Protein AF-A0A949APR6-F1 (afdb_monomer_lite)

Secondary structure (DSSP, 8-state):
-HHHHHHHHHHHHHHH-TT-HHHHHHHHHHHHHTT-HHHHHHHHHHHHHH-TT-HHHHHHHHHHHHHTT-HHHHHHHHHHHHHH-GGGHHHHHHHHHHHHHHTT-HHHHHHHHHHHHHH-TT-HHHHHHHHHHHHHTS--HHHHHHHHHHHHHHHHS---S--

Structure (mmCIF, N/CA/C/O backbone):
data_AF-A0A949APR6-F1
#
_entry.id   AF-A0A949APR6-F1
#
loop_
_atom_site.group_PDB
_atom_site.id
_atom_site.type_symbol
_atom_site.label_atom_id
_atom_site.label_alt_id
_atom_site.label_comp_id
_atom_site.label_asym_id
_atom_site.label_entity_id
_atom_site.label_seq_id
_atom_site.pdbx_PDB_ins_code
_atom_site.Cartn_x
_atom_site.Cartn_y
_atom_site.Cartn_z
_atom_site.occupancy
_atom_site.B_iso_or_equiv
_atom_site.auth_seq_id
_atom_site.auth_comp_id
_atom_site.auth_asym_id
_atom_site.auth_atom_id
_atom_site.pdbx_PDB_model_num
ATOM 1 N N . ASP A 1 1 ? 15.711 16.122 -8.625 1.00 58.91 1 ASP A N 1
ATOM 2 C CA . ASP A 1 1 ? 15.104 14.939 -7.986 1.00 58.91 1 ASP A CA 1
ATOM 3 C C . ASP A 1 1 ? 15.801 13.718 -8.563 1.00 58.91 1 ASP A C 1
ATOM 5 O O . ASP A 1 1 ? 15.913 13.621 -9.781 1.00 58.91 1 ASP A O 1
ATOM 9 N N . ASN A 1 2 ? 16.298 12.837 -7.694 1.00 78.88 2 ASN A N 1
ATOM 10 C CA . ASN A 1 2 ? 17.099 11.663 -8.044 1.00 78.88 2 ASN A CA 1
ATOM 11 C C . ASN A 1 2 ? 16.355 10.723 -9.021 1.00 78.88 2 ASN A C 1
ATOM 13 O O . ASN A 1 2 ? 16.977 10.062 -9.850 1.00 78.88 2 ASN A O 1
ATOM 17 N N . TYR A 1 3 ? 15.014 10.710 -8.999 1.00 83.44 3 TYR A N 1
ATOM 18 C CA . TYR A 1 3 ? 14.220 9.884 -9.918 1.00 83.44 3 TYR A CA 1
ATOM 19 C C . TYR A 1 3 ? 14.335 10.320 -11.384 1.00 83.44 3 TYR A C 1
ATOM 21 O O . TYR A 1 3 ? 14.435 9.469 -12.267 1.00 83.44 3 TYR A O 1
ATOM 29 N N . GLY A 1 4 ? 14.358 11.630 -11.652 1.00 82.31 4 GLY A N 1
ATOM 30 C CA . GLY A 1 4 ? 14.507 12.159 -13.010 1.00 82.31 4 GLY A CA 1
ATOM 31 C C . GLY A 1 4 ? 15.894 11.891 -13.597 1.00 82.31 4 GLY A C 1
ATOM 32 O O . GLY A 1 4 ? 16.013 11.600 -14.784 1.00 82.31 4 GLY A O 1
ATOM 33 N N . GLU A 1 5 ? 16.928 11.926 -12.756 1.00 89.06 5 GLU A N 1
ATOM 34 C CA . GLU A 1 5 ? 18.318 11.664 -13.152 1.00 89.06 5 GLU A CA 1
ATOM 35 C C . GLU A 1 5 ? 18.589 10.170 -13.380 1.00 89.06 5 GLU A C 1
ATOM 37 O O . GLU A 1 5 ? 19.296 9.805 -14.317 1.00 89.06 5 GLU A O 1
ATOM 42 N N . ALA A 1 6 ? 17.984 9.284 -12.582 1.00 90.88 6 ALA A N 1
ATOM 43 C CA . ALA A 1 6 ? 18.140 7.837 -12.742 1.00 90.88 6 ALA A CA 1
ATOM 44 C C . ALA A 1 6 ? 17.399 7.277 -13.971 1.00 90.88 6 ALA A C 1
ATOM 46 O O . ALA A 1 6 ? 17.792 6.246 -14.526 1.00 90.88 6 ALA A O 1
ATOM 47 N N . LEU A 1 7 ? 16.320 7.935 -14.406 1.00 95.06 7 LEU A N 1
ATOM 48 C CA . LEU A 1 7 ? 15.404 7.395 -15.406 1.00 95.06 7 LEU A CA 1
ATOM 49 C C . LEU A 1 7 ? 16.055 7.119 -16.779 1.00 95.06 7 LEU A C 1
ATOM 51 O O . LEU A 1 7 ? 15.862 6.012 -17.284 1.00 95.06 7 LEU A O 1
ATOM 55 N N . PRO A 1 8 ? 16.872 8.012 -17.379 1.00 95.50 8 PRO A N 1
ATOM 56 C CA . PRO A 1 8 ? 17.550 7.719 -18.647 1.00 95.50 8 PRO A CA 1
ATOM 57 C C . PRO A 1 8 ? 18.455 6.480 -18.577 1.00 95.50 8 PRO A C 1
ATOM 59 O O . PRO A 1 8 ? 18.487 5.672 -19.510 1.00 95.50 8 PRO A O 1
ATOM 62 N N . HIS A 1 9 ? 19.151 6.286 -17.452 1.00 95.81 9 HIS A N 1
ATOM 63 C CA . HIS A 1 9 ? 20.018 5.126 -17.238 1.00 95.81 9 HIS A CA 1
ATOM 64 C C . HIS A 1 9 ? 19.210 3.831 -17.126 1.00 95.81 9 HIS A C 1
ATOM 66 O O . HIS A 1 9 ? 19.571 2.817 -17.728 1.00 95.81 9 HIS A O 1
ATOM 72 N N . LEU A 1 10 ? 18.091 3.871 -16.400 1.00 96.81 10 LEU A N 1
ATOM 73 C CA . LEU A 1 10 ? 17.175 2.738 -16.275 1.00 96.81 10 LEU A CA 1
ATOM 74 C C . LEU A 1 10 ? 16.552 2.359 -17.626 1.00 96.81 10 LEU A C 1
ATOM 76 O O . LEU A 1 10 ? 16.509 1.177 -17.964 1.00 96.81 10 LEU A O 1
ATOM 80 N N . LEU A 1 11 ? 16.142 3.344 -18.428 1.00 97.44 11 LEU A N 1
ATOM 81 C CA . LEU A 1 11 ? 15.587 3.108 -19.763 1.00 97.44 11 LEU A CA 1
ATOM 82 C C . LEU A 1 11 ? 16.628 2.500 -20.711 1.00 97.44 11 LEU A C 1
ATOM 84 O O . LEU A 1 11 ? 16.344 1.485 -21.340 1.00 97.44 11 LEU A O 1
ATOM 88 N N . THR A 1 12 ? 17.859 3.023 -20.722 1.00 97.56 12 THR A N 1
ATOM 89 C CA . THR A 1 12 ? 18.977 2.438 -21.494 1.00 97.56 12 THR A CA 1
ATOM 90 C C . THR A 1 12 ? 19.248 0.985 -21.088 1.00 97.56 12 THR A C 1
ATOM 92 O O . THR A 1 12 ? 19.565 0.131 -21.917 1.00 97.56 12 THR A O 1
ATOM 95 N N . MET A 1 13 ? 19.128 0.673 -19.795 1.00 97.00 13 MET A N 1
ATOM 96 C CA . MET A 1 13 ? 19.287 -0.694 -19.304 1.00 97.00 13 MET A CA 1
ATOM 97 C C . MET A 1 13 ? 18.158 -1.607 -19.806 1.00 97.00 13 MET A C 1
ATOM 99 O O . MET A 1 13 ? 18.432 -2.749 -20.167 1.00 97.00 13 MET A O 1
ATOM 103 N N . LEU A 1 14 ? 16.916 -1.118 -19.889 1.00 97.31 14 LEU A N 1
ATOM 104 C CA . LEU A 1 14 ? 15.785 -1.885 -20.428 1.00 97.31 14 LEU A CA 1
ATOM 105 C C . LEU A 1 14 ? 15.838 -2.071 -21.946 1.00 97.31 14 LEU A C 1
ATOM 107 O O . LEU A 1 14 ? 15.319 -3.070 -22.435 1.00 97.31 14 LEU A O 1
ATOM 111 N N . GLU A 1 15 ? 16.485 -1.175 -22.690 1.00 97.00 15 GLU A N 1
ATOM 112 C CA . GLU A 1 15 ? 16.756 -1.404 -24.117 1.00 97.00 15 GLU A CA 1
ATOM 113 C C . GLU A 1 15 ? 17.652 -2.631 -24.325 1.00 97.00 15 GLU A C 1
ATOM 115 O O . GLU A 1 15 ? 17.432 -3.421 -25.241 1.00 97.00 15 GLU A O 1
ATOM 120 N N . LYS A 1 16 ? 18.641 -2.822 -23.442 1.00 97.38 16 LYS A N 1
ATOM 121 C CA . LYS A 1 16 ? 19.566 -3.966 -23.490 1.00 97.38 16 LYS A CA 1
ATOM 122 C C . LYS A 1 16 ? 18.984 -5.222 -22.840 1.00 97.38 16 LYS A C 1
ATOM 124 O O . LYS A 1 16 ? 19.241 -6.330 -23.302 1.00 97.38 16 LYS A O 1
ATOM 129 N N . PHE A 1 17 ? 18.217 -5.052 -21.765 1.00 96.88 17 PHE A N 1
ATOM 130 C CA . PHE A 1 17 ? 17.686 -6.135 -20.938 1.00 96.88 17 PHE A CA 1
ATOM 131 C C . PHE A 1 17 ? 16.204 -5.888 -20.595 1.00 96.88 17 PHE A C 1
ATOM 133 O O . PHE A 1 17 ? 15.871 -5.565 -19.450 1.00 96.88 17 PHE A O 1
ATOM 140 N N . PRO A 1 18 ? 15.282 -6.068 -21.560 1.00 95.38 18 PRO A N 1
ATOM 141 C CA . PRO A 1 18 ? 13.876 -5.666 -21.416 1.00 95.38 18 PRO A CA 1
ATOM 142 C C . PRO A 1 18 ? 13.094 -6.439 -20.346 1.00 95.38 18 PRO A C 1
ATOM 144 O O . PRO A 1 18 ? 12.042 -5.982 -19.901 1.00 95.38 18 PRO A O 1
ATOM 147 N N . TYR A 1 19 ? 13.613 -7.589 -19.912 1.00 96.50 19 TYR A N 1
ATOM 148 C CA . TYR A 1 19 ? 13.014 -8.450 -18.891 1.00 96.50 19 TYR A CA 1
ATOM 149 C C . TYR A 1 19 ? 13.808 -8.455 -17.579 1.00 96.50 19 TYR A C 1
ATOM 151 O O . TYR A 1 19 ? 13.602 -9.325 -16.738 1.00 96.50 19 TYR A O 1
ATOM 159 N N . HIS A 1 20 ? 14.738 -7.516 -17.373 1.00 97.56 20 HIS A N 1
ATOM 160 C CA . HIS A 1 20 ? 15.475 -7.456 -16.113 1.00 97.56 20 HIS A CA 1
ATOM 161 C C . HIS A 1 20 ? 14.577 -6.914 -14.991 1.00 97.56 20 HIS A C 1
ATOM 163 O O . HIS A 1 20 ? 14.323 -5.711 -14.898 1.00 97.56 20 HIS A O 1
ATOM 169 N N . TYR A 1 21 ? 14.108 -7.822 -14.132 1.00 97.50 21 TYR A N 1
ATOM 170 C CA . TYR A 1 21 ? 13.136 -7.559 -13.066 1.00 97.50 21 TYR A CA 1
ATOM 171 C C . TYR A 1 21 ? 13.465 -6.322 -12.216 1.00 97.50 21 TYR A C 1
ATOM 173 O O . TYR A 1 21 ? 12.624 -5.436 -12.066 1.00 97.50 21 TYR A O 1
ATOM 181 N N . ILE A 1 22 ? 14.696 -6.224 -11.701 1.00 96.94 22 ILE A N 1
ATOM 182 C CA . ILE A 1 22 ? 15.099 -5.117 -10.821 1.00 96.94 22 ILE A CA 1
ATOM 183 C C . ILE A 1 22 ? 15.052 -3.779 -11.563 1.00 96.94 22 ILE A C 1
ATOM 185 O O . ILE A 1 22 ? 14.597 -2.780 -11.010 1.00 96.94 22 ILE A O 1
ATOM 189 N N . THR A 1 23 ? 15.463 -3.745 -12.833 1.00 97.62 23 THR A N 1
ATOM 190 C CA . THR A 1 23 ? 15.388 -2.515 -13.631 1.00 97.62 23 THR A CA 1
ATOM 191 C C . THR A 1 23 ? 13.940 -2.130 -13.916 1.00 97.62 23 THR A C 1
ATOM 193 O O . THR A 1 23 ? 13.610 -0.950 -13.805 1.00 97.62 23 THR A O 1
ATOM 196 N N . LEU A 1 24 ? 13.056 -3.089 -14.216 1.00 98.56 24 LEU A N 1
ATOM 197 C CA . LEU A 1 24 ? 11.622 -2.823 -14.388 1.00 98.56 24 LEU A CA 1
ATOM 198 C C . LEU A 1 24 ? 11.006 -2.234 -13.109 1.00 98.56 24 LEU A C 1
ATOM 200 O O . LEU A 1 24 ? 10.333 -1.204 -13.172 1.00 98.56 24 LEU A O 1
ATOM 204 N N . LEU A 1 25 ? 11.295 -2.829 -11.947 1.00 97.94 25 LEU A N 1
ATOM 205 C CA . LEU A 1 25 ? 10.808 -2.359 -10.647 1.00 97.94 25 LEU A CA 1
ATOM 206 C C . LEU A 1 25 ? 11.318 -0.944 -10.318 1.00 97.94 25 LEU A C 1
ATOM 208 O O . LEU A 1 25 ? 10.546 -0.079 -9.898 1.00 97.94 25 LEU A O 1
ATOM 212 N N . ASN A 1 26 ? 12.603 -0.679 -10.553 1.00 97.25 26 ASN A N 1
ATOM 213 C CA . ASN A 1 26 ? 13.196 0.638 -10.312 1.00 97.25 26 ASN A CA 1
ATOM 214 C C . ASN A 1 26 ? 12.663 1.696 -11.286 1.00 97.25 26 ASN A C 1
ATOM 216 O O . ASN A 1 26 ? 12.418 2.827 -10.877 1.00 97.25 26 ASN A O 1
ATOM 220 N N . THR A 1 27 ? 12.418 1.332 -12.548 1.00 98.06 27 THR A N 1
ATOM 221 C CA . THR A 1 27 ? 11.824 2.238 -13.547 1.00 98.06 27 THR A CA 1
ATOM 222 C C . THR A 1 27 ? 10.394 2.605 -13.165 1.00 98.06 27 THR A C 1
ATOM 224 O O . THR A 1 27 ? 10.037 3.782 -13.179 1.00 98.06 27 THR A O 1
ATOM 227 N N . GLY A 1 28 ? 9.589 1.621 -12.749 1.00 98.12 28 GLY A N 1
ATOM 228 C CA . GLY A 1 28 ? 8.246 1.874 -12.223 1.00 98.12 28 GLY A CA 1
ATOM 229 C C . GLY A 1 28 ? 8.271 2.778 -10.988 1.00 98.12 28 GLY A C 1
ATOM 230 O O . GLY A 1 28 ? 7.483 3.717 -10.891 1.00 98.12 28 GLY A O 1
ATOM 231 N N . THR A 1 29 ? 9.229 2.556 -10.084 1.00 97.44 29 THR A N 1
ATOM 232 C CA . THR A 1 29 ? 9.414 3.376 -8.875 1.00 97.44 29 THR A CA 1
ATOM 233 C C . THR A 1 29 ? 9.795 4.813 -9.221 1.00 97.44 29 THR A C 1
ATOM 235 O O . THR A 1 29 ? 9.220 5.738 -8.654 1.00 97.44 29 THR A O 1
ATOM 238 N N . ALA A 1 30 ? 10.697 5.013 -10.187 1.00 97.50 30 ALA A N 1
ATOM 239 C CA . ALA A 1 30 ? 11.073 6.340 -10.662 1.00 97.50 30 ALA A CA 1
ATOM 240 C C . ALA A 1 30 ? 9.870 7.091 -11.254 1.00 97.50 30 ALA A C 1
ATOM 242 O O . ALA A 1 30 ? 9.610 8.226 -10.862 1.00 97.50 30 ALA A O 1
ATOM 243 N N . TYR A 1 31 ? 9.075 6.451 -12.118 1.00 98.25 31 TYR A N 1
ATOM 244 C CA . TYR A 1 31 ? 7.852 7.069 -12.645 1.00 98.25 31 TYR A CA 1
ATOM 245 C C . TYR A 1 31 ? 6.812 7.358 -11.559 1.00 98.25 31 TYR A C 1
ATOM 247 O O . TYR A 1 31 ? 6.203 8.425 -11.576 1.00 98.25 31 TYR A O 1
ATOM 255 N N . SER A 1 32 ? 6.649 6.464 -10.580 1.00 97.00 32 SER A N 1
ATOM 256 C CA . SER A 1 32 ? 5.760 6.709 -9.441 1.00 97.00 32 SER A CA 1
ATOM 257 C C . SER A 1 32 ? 6.228 7.890 -8.585 1.00 97.00 32 SER A C 1
ATOM 259 O O . SER A 1 32 ? 5.381 8.621 -8.078 1.00 97.00 32 SER A O 1
ATOM 261 N N . GLY A 1 33 ? 7.542 8.070 -8.404 1.00 95.75 33 GLY A N 1
ATOM 262 C CA . GLY A 1 33 ? 8.124 9.224 -7.708 1.00 95.75 33 GLY A CA 1
ATOM 263 C C . GLY A 1 33 ? 7.910 10.537 -8.463 1.00 95.75 33 GLY A C 1
ATOM 264 O O . GLY A 1 33 ? 7.688 11.571 -7.847 1.00 95.75 33 GLY A O 1
ATOM 265 N N . LEU A 1 34 ? 7.870 10.469 -9.796 1.00 96.25 34 LEU A N 1
ATOM 266 C CA . LEU A 1 34 ? 7.525 11.583 -10.685 1.00 96.25 34 LEU A CA 1
ATOM 267 C C . LEU A 1 34 ? 6.007 11.772 -10.873 1.00 96.25 34 LEU A C 1
ATOM 269 O O . LEU A 1 34 ? 5.595 12.582 -11.700 1.00 96.25 34 LEU A O 1
ATOM 273 N N . HIS A 1 35 ? 5.175 11.027 -10.137 1.00 96.06 35 HIS A N 1
ATOM 274 C CA . HIS A 1 35 ? 3.710 11.033 -10.239 1.00 96.06 35 HIS A CA 1
ATOM 275 C C . HIS A 1 35 ? 3.138 10.633 -11.619 1.00 96.06 35 HIS A C 1
ATOM 277 O O . HIS A 1 35 ? 1.943 10.803 -11.863 1.00 96.06 35 HIS A O 1
ATOM 283 N N . ASP A 1 36 ? 3.944 10.042 -12.508 1.00 98.00 36 ASP A N 1
ATOM 284 C CA . ASP A 1 36 ? 3.480 9.438 -13.766 1.00 98.00 36 ASP A CA 1
ATOM 285 C C . ASP A 1 36 ? 3.021 7.998 -13.492 1.00 98.00 36 ASP A C 1
ATOM 287 O O . ASP A 1 36 ? 3.705 7.005 -13.770 1.00 98.00 36 ASP A O 1
ATOM 291 N N . TYR A 1 37 ? 1.853 7.886 -12.861 1.00 98.38 37 TYR A N 1
ATOM 292 C CA . TYR A 1 37 ? 1.304 6.604 -12.425 1.00 98.38 37 TYR A CA 1
ATOM 293 C C . TYR A 1 37 ? 0.932 5.691 -13.597 1.00 98.38 37 TYR A C 1
ATOM 295 O O . TYR A 1 37 ? 0.992 4.470 -13.464 1.00 98.38 37 TYR A O 1
ATOM 303 N N . GLN A 1 38 ? 0.607 6.254 -14.762 1.00 98.50 38 GLN A N 1
ATOM 304 C CA . GLN A 1 38 ? 0.330 5.488 -15.973 1.00 98.50 38 GLN A CA 1
ATOM 305 C C . GLN A 1 38 ? 1.586 4.760 -16.455 1.00 98.50 38 GLN A C 1
ATOM 307 O O . GLN A 1 38 ? 1.528 3.558 -16.726 1.00 98.50 38 GLN A O 1
ATOM 312 N N . LYS A 1 39 ? 2.742 5.434 -16.519 1.00 98.38 39 LYS A N 1
ATOM 313 C CA . LYS A 1 39 ? 3.994 4.741 -16.855 1.00 98.38 39 LYS A CA 1
ATOM 314 C C . LYS A 1 39 ? 4.438 3.805 -15.744 1.00 98.38 39 LYS A C 1
ATOM 316 O O . LYS A 1 39 ? 4.845 2.683 -16.044 1.00 98.38 39 LYS A O 1
ATOM 321 N N . ALA A 1 40 ? 4.312 4.209 -14.480 1.00 98.62 40 ALA A N 1
ATOM 322 C CA . ALA A 1 40 ? 4.623 3.333 -13.352 1.00 98.62 40 ALA A CA 1
ATOM 323 C C . ALA A 1 40 ? 3.858 2.001 -13.450 1.00 98.62 40 ALA A C 1
ATOM 325 O O . ALA A 1 40 ? 4.461 0.932 -13.333 1.00 98.62 40 ALA A O 1
ATOM 326 N N . GLN A 1 41 ? 2.563 2.059 -13.777 1.00 98.75 41 GLN A N 1
ATOM 327 C CA . GLN A 1 41 ? 1.703 0.890 -13.953 1.00 98.75 41 GLN A CA 1
ATOM 328 C C . GLN A 1 41 ? 2.238 -0.046 -15.039 1.00 98.75 41 GLN A C 1
ATOM 330 O O . GLN A 1 41 ? 2.312 -1.252 -14.812 1.00 98.75 41 GLN A O 1
ATOM 335 N N . GLN A 1 42 ? 2.666 0.487 -16.186 1.00 98.56 42 GLN A N 1
ATOM 336 C CA . GLN A 1 42 ? 3.205 -0.324 -17.281 1.00 98.56 42 GLN A CA 1
ATOM 337 C C . GLN A 1 42 ? 4.466 -1.091 -16.863 1.00 98.56 42 GLN A C 1
ATOM 339 O O . GLN A 1 42 ? 4.593 -2.282 -17.158 1.00 98.56 42 GLN A O 1
ATOM 344 N N . TYR A 1 43 ? 5.399 -0.433 -16.169 1.00 98.69 43 TYR A N 1
ATOM 345 C CA . TYR A 1 43 ? 6.647 -1.072 -15.741 1.00 98.69 43 TYR A CA 1
ATOM 346 C C . TYR A 1 43 ? 6.437 -2.055 -14.590 1.00 98.69 43 TYR A C 1
ATOM 348 O O . TYR A 1 43 ? 7.001 -3.149 -14.624 1.00 98.69 43 TYR A O 1
ATOM 356 N N . PHE A 1 44 ? 5.583 -1.729 -13.617 1.00 98.81 44 PHE A N 1
ATOM 357 C CA . PHE A 1 44 ? 5.241 -2.663 -12.545 1.00 98.81 44 PHE A CA 1
ATOM 358 C C . PHE A 1 44 ? 4.459 -3.878 -13.058 1.00 98.81 44 PHE A C 1
ATOM 360 O O . PHE A 1 44 ? 4.746 -4.996 -12.637 1.00 98.81 44 PHE A O 1
ATOM 367 N N . ALA A 1 45 ? 3.551 -3.707 -14.023 1.00 98.81 45 ALA A N 1
ATOM 368 C CA . ALA A 1 45 ? 2.857 -4.829 -14.655 1.00 98.81 45 ALA A CA 1
ATOM 369 C C . ALA A 1 45 ? 3.832 -5.761 -15.392 1.00 98.81 45 ALA A C 1
ATOM 371 O O . ALA A 1 45 ? 3.738 -6.980 -15.256 1.00 98.81 45 ALA A O 1
ATOM 372 N N . LYS A 1 46 ? 4.819 -5.208 -16.111 1.00 98.56 46 LYS A N 1
ATOM 373 C CA . LYS A 1 46 ? 5.906 -6.006 -16.704 1.00 98.56 46 LYS A CA 1
ATOM 374 C C . LYS A 1 46 ? 6.755 -6.703 -15.637 1.00 98.56 46 LYS A C 1
ATOM 376 O O . LYS A 1 46 ? 7.120 -7.858 -15.822 1.00 98.56 46 LYS A O 1
ATOM 381 N N . ALA A 1 47 ? 7.050 -6.039 -14.517 1.00 98.62 47 ALA A N 1
ATOM 382 C CA . ALA A 1 47 ? 7.790 -6.650 -13.412 1.00 98.62 47 ALA A CA 1
ATOM 383 C C . ALA A 1 47 ? 7.038 -7.856 -12.818 1.00 98.62 47 ALA A C 1
ATOM 385 O O . ALA A 1 47 ? 7.655 -8.896 -12.602 1.00 98.62 47 ALA A O 1
ATOM 386 N N . VAL A 1 48 ? 5.714 -7.751 -12.643 1.00 98.69 48 VAL A N 1
ATOM 387 C CA . VAL A 1 48 ? 4.844 -8.869 -12.230 1.00 98.69 48 VAL A CA 1
ATOM 388 C C . VAL A 1 48 ? 4.834 -9.991 -13.274 1.00 98.69 48 VAL A C 1
ATOM 390 O O . VAL A 1 48 ? 4.923 -11.157 -12.912 1.00 98.69 48 VAL A O 1
ATOM 393 N N . GLN A 1 49 ? 4.782 -9.670 -14.571 1.00 98.44 49 GLN A N 1
ATOM 394 C CA . GLN A 1 49 ? 4.840 -10.687 -15.633 1.00 98.44 49 GLN A CA 1
ATOM 395 C C . GLN A 1 49 ? 6.158 -11.474 -15.625 1.00 98.44 49 GLN A C 1
ATOM 397 O O . GLN A 1 49 ? 6.151 -12.683 -15.840 1.00 98.44 49 GLN A O 1
ATOM 402 N N . VAL A 1 50 ? 7.282 -10.795 -15.386 1.00 98.31 50 VAL A N 1
ATOM 403 C CA . VAL A 1 50 ? 8.616 -11.413 -15.345 1.00 98.31 50 VAL A CA 1
ATOM 404 C C . VAL A 1 50 ? 8.837 -12.207 -14.055 1.00 98.31 50 VAL A C 1
ATOM 406 O O . VAL A 1 50 ? 9.453 -13.271 -14.089 1.00 98.31 50 VAL A O 1
ATOM 409 N N . ALA A 1 51 ? 8.360 -11.697 -12.921 1.00 97.94 51 ALA A N 1
ATOM 410 C CA . ALA A 1 51 ? 8.555 -12.296 -11.605 1.00 97.94 51 ALA A CA 1
ATOM 411 C C . ALA A 1 51 ? 7.220 -12.368 -10.835 1.00 97.94 51 ALA A C 1
ATOM 413 O O . ALA A 1 51 ? 7.012 -11.608 -9.887 1.00 97.94 51 ALA A O 1
ATOM 414 N N . PRO A 1 52 ? 6.320 -13.303 -11.194 1.00 97.88 52 PRO A N 1
ATOM 415 C CA . PRO A 1 52 ? 4.961 -13.366 -10.640 1.00 97.88 52 PRO A CA 1
ATOM 416 C C . PRO A 1 52 ? 4.899 -13.795 -9.169 1.00 97.88 52 PRO A C 1
ATOM 418 O O . PRO A 1 52 ? 3.852 -13.712 -8.547 1.00 97.88 52 PRO A O 1
ATOM 421 N N . ILE A 1 53 ? 6.004 -14.277 -8.597 1.00 97.94 53 ILE A N 1
ATOM 422 C CA . ILE A 1 53 ? 6.091 -14.637 -7.173 1.00 97.94 53 ILE A CA 1
ATOM 423 C C . ILE A 1 53 ? 6.718 -13.528 -6.318 1.00 97.94 53 ILE A C 1
ATOM 425 O O . ILE A 1 53 ? 6.929 -13.715 -5.122 1.00 97.94 53 ILE A O 1
ATOM 429 N N . ALA A 1 54 ? 7.045 -12.376 -6.912 1.00 97.62 54 ALA A N 1
ATOM 430 C CA . ALA A 1 54 ? 7.651 -11.265 -6.194 1.00 97.62 54 ALA A CA 1
ATOM 431 C C . ALA A 1 54 ? 6.572 -10.372 -5.562 1.00 97.62 54 ALA A C 1
ATOM 433 O O . ALA A 1 54 ? 5.996 -9.505 -6.226 1.00 97.62 54 ALA A O 1
ATOM 434 N N . ALA A 1 55 ? 6.342 -10.529 -4.255 1.00 97.94 55 ALA A N 1
ATOM 435 C CA . ALA A 1 55 ? 5.345 -9.745 -3.519 1.00 97.94 55 ALA A CA 1
ATOM 436 C C . ALA A 1 55 ? 5.563 -8.229 -3.651 1.00 97.94 55 ALA A C 1
ATOM 438 O O . ALA A 1 55 ? 4.602 -7.475 -3.780 1.00 97.94 55 ALA A O 1
ATOM 439 N N . ALA A 1 56 ? 6.821 -7.778 -3.691 1.00 96.88 56 ALA A N 1
ATOM 440 C CA . ALA A 1 56 ? 7.156 -6.368 -3.869 1.00 96.88 56 ALA A CA 1
ATOM 441 C C . ALA A 1 56 ? 6.601 -5.780 -5.181 1.00 96.88 56 ALA A C 1
ATOM 443 O O . ALA A 1 56 ? 6.129 -4.643 -5.189 1.00 96.88 56 ALA A O 1
ATOM 444 N N . ALA A 1 57 ? 6.618 -6.541 -6.282 1.00 98.00 57 ALA A N 1
ATOM 445 C CA . ALA A 1 57 ? 6.091 -6.085 -7.567 1.00 98.00 57 ALA A CA 1
ATOM 446 C C . ALA A 1 57 ? 4.566 -5.940 -7.526 1.00 98.00 57 ALA A C 1
ATOM 448 O O . ALA A 1 57 ? 4.039 -4.903 -7.931 1.00 98.00 57 ALA A O 1
ATOM 449 N N . HIS A 1 58 ? 3.880 -6.930 -6.948 1.00 98.69 58 HIS A N 1
ATOM 450 C CA . HIS A 1 58 ? 2.443 -6.869 -6.682 1.00 98.69 58 HIS A CA 1
ATOM 451 C C . HIS A 1 58 ? 2.088 -5.691 -5.764 1.00 98.69 58 HIS A C 1
ATOM 453 O O . HIS A 1 58 ? 1.196 -4.907 -6.076 1.00 98.69 58 HIS A O 1
ATOM 459 N N . GLY A 1 59 ? 2.841 -5.476 -4.683 1.00 98.44 59 GLY A N 1
ATOM 460 C CA . GLY A 1 59 ? 2.629 -4.357 -3.766 1.00 98.44 59 GLY A CA 1
ATOM 461 C C . GLY A 1 59 ? 2.769 -2.986 -4.439 1.00 98.44 59 GLY A C 1
ATOM 462 O O . GLY A 1 59 ? 1.937 -2.104 -4.216 1.00 98.44 59 GLY A O 1
ATOM 463 N N . GLN A 1 60 ? 3.782 -2.789 -5.290 1.00 98.50 60 GLN A N 1
ATOM 464 C CA . GLN A 1 60 ? 3.948 -1.525 -6.023 1.00 98.50 60 GLN A CA 1
ATOM 465 C C . GLN A 1 60 ? 2.895 -1.335 -7.119 1.00 98.50 60 GLN A C 1
ATOM 467 O O . GLN A 1 60 ? 2.388 -0.223 -7.302 1.00 98.50 60 GLN A O 1
ATOM 472 N N . LEU A 1 61 ? 2.516 -2.409 -7.816 1.00 98.75 61 LEU A N 1
ATOM 473 C CA . LEU A 1 61 ? 1.437 -2.364 -8.797 1.00 98.75 61 LEU A CA 1
ATOM 474 C C . LEU A 1 61 ? 0.094 -2.036 -8.124 1.00 98.75 61 LEU A C 1
ATOM 476 O O . LEU A 1 61 ? -0.631 -1.167 -8.604 1.00 98.75 61 LEU A O 1
ATOM 480 N N . GLY A 1 62 ? -0.191 -2.643 -6.969 1.00 98.69 62 GLY A N 1
ATOM 481 C CA . GLY A 1 62 ? -1.372 -2.357 -6.155 1.00 98.69 62 GLY A CA 1
ATOM 482 C C . GLY A 1 62 ? -1.433 -0.901 -5.699 1.00 98.69 62 GLY A C 1
ATOM 483 O O . GLY A 1 62 ? -2.450 -0.232 -5.895 1.00 98.69 62 GLY A O 1
ATOM 484 N N . LYS A 1 63 ? -0.319 -0.356 -5.190 1.00 98.56 63 LYS A N 1
ATOM 485 C CA . LYS A 1 63 ? -0.218 1.074 -4.842 1.00 98.56 63 LYS A CA 1
ATOM 486 C C . LYS A 1 63 ? -0.469 1.971 -6.048 1.00 98.56 63 LYS A C 1
ATOM 488 O O . LYS A 1 63 ? -1.137 2.991 -5.919 1.00 98.56 63 LYS A O 1
ATOM 493 N N . THR A 1 64 ? 0.047 1.590 -7.210 1.00 98.75 64 THR A N 1
ATOM 494 C CA . THR A 1 64 ? -0.120 2.373 -8.436 1.00 98.75 64 THR A CA 1
ATOM 495 C C . THR A 1 64 ? -1.573 2.362 -8.907 1.00 98.75 64 THR A C 1
ATOM 497 O O . THR A 1 64 ? -2.119 3.422 -9.204 1.00 98.75 64 THR A O 1
ATOM 500 N N . TYR A 1 65 ? -2.245 1.207 -8.893 1.00 98.88 65 TYR A N 1
ATOM 501 C CA . TYR A 1 65 ? -3.681 1.140 -9.175 1.00 98.88 65 TYR A CA 1
ATOM 502 C C . TYR A 1 65 ? -4.509 1.952 -8.179 1.00 98.88 65 TYR A C 1
ATOM 504 O O . TYR A 1 65 ? -5.467 2.605 -8.583 1.00 98.88 65 TYR A O 1
ATOM 512 N N . TRP A 1 66 ? -4.127 1.972 -6.900 1.00 98.50 66 TRP A N 1
ATOM 513 C CA . TRP A 1 66 ? -4.790 2.813 -5.904 1.00 98.50 66 TRP A CA 1
ATOM 514 C C . TRP A 1 66 ? -4.668 4.308 -6.241 1.00 98.50 66 TRP A C 1
ATOM 516 O O . TRP A 1 66 ? -5.677 5.011 -6.232 1.00 98.50 66 TRP A O 1
ATOM 526 N N . GLN A 1 67 ? -3.479 4.782 -6.635 1.00 98.25 67 GLN A N 1
ATOM 527 C CA . GLN A 1 67 ? -3.274 6.170 -7.090 1.00 98.25 67 GLN A CA 1
ATOM 528 C C . GLN A 1 67 ? -4.075 6.500 -8.359 1.00 98.25 67 GLN A C 1
ATOM 530 O O . GLN A 1 67 ? -4.596 7.604 -8.503 1.00 98.25 67 GLN A O 1
ATOM 535 N N . LEU A 1 68 ? -4.237 5.520 -9.251 1.00 98.38 68 LEU A N 1
ATOM 536 C CA . LEU A 1 68 ? -5.073 5.623 -10.451 1.00 98.38 68 LEU A CA 1
ATOM 537 C C . LEU A 1 68 ? -6.581 5.474 -10.168 1.00 98.38 68 LEU A C 1
ATOM 539 O O . LEU A 1 68 ? -7.378 5.548 -11.101 1.00 98.38 68 LEU A O 1
ATOM 543 N N . LYS A 1 69 ? -6.989 5.281 -8.904 1.00 98.38 69 LYS A N 1
ATOM 544 C CA . LYS A 1 69 ? -8.377 5.010 -8.478 1.00 98.38 69 LYS A CA 1
ATOM 545 C C . LYS A 1 69 ? -8.978 3.729 -9.072 1.00 98.38 69 LYS A C 1
ATOM 547 O O . LYS A 1 69 ? -10.192 3.542 -9.098 1.00 98.38 69 LYS A O 1
ATOM 552 N N . GLU A 1 70 ? -8.132 2.801 -9.507 1.00 98.69 70 GLU A N 1
ATOM 553 C CA . GLU A 1 70 ? -8.513 1.478 -10.002 1.00 98.69 70 GLU A CA 1
ATOM 554 C C . GLU A 1 70 ? -8.596 0.475 -8.837 1.00 98.69 70 GLU A C 1
ATOM 556 O O . GLU A 1 70 ? -7.890 -0.537 -8.792 1.00 98.69 70 GLU A O 1
ATOM 561 N N . TYR A 1 71 ? -9.459 0.772 -7.862 1.00 98.56 71 TYR A N 1
ATOM 562 C CA . TYR A 1 71 ? -9.506 0.076 -6.571 1.00 98.56 71 TYR A CA 1
ATOM 563 C C . TYR A 1 71 ? -9.676 -1.452 -6.656 1.00 98.56 71 TYR A C 1
ATOM 565 O O . TYR A 1 71 ? -8.933 -2.148 -5.963 1.00 98.56 71 TYR A O 1
ATOM 573 N N . PRO A 1 72 ? -10.530 -2.025 -7.534 1.00 98.56 72 PRO A N 1
ATOM 574 C CA . PRO A 1 72 ? -10.644 -3.482 -7.646 1.00 98.56 72 PRO A CA 1
ATOM 575 C C . PRO A 1 72 ? -9.344 -4.164 -8.091 1.00 98.56 72 PRO A C 1
ATOM 577 O O . PRO A 1 72 ? -9.042 -5.279 -7.664 1.00 98.56 72 PRO A O 1
ATOM 580 N N . LYS A 1 73 ? -8.542 -3.495 -8.932 1.00 98.75 73 LYS A N 1
ATOM 581 C CA . LYS A 1 73 ? -7.230 -4.014 -9.333 1.00 98.75 73 LYS A CA 1
ATOM 582 C C . LYS A 1 73 ? -6.230 -3.877 -8.192 1.00 98.75 73 LYS A C 1
ATOM 584 O O . LYS A 1 73 ? -5.533 -4.839 -7.897 1.00 98.75 73 LYS A O 1
ATOM 589 N N . ALA A 1 74 ? -6.217 -2.735 -7.500 1.00 98.81 74 ALA A N 1
ATOM 590 C CA . ALA A 1 74 ? -5.376 -2.542 -6.318 1.00 98.81 74 ALA A CA 1
ATOM 591 C C . ALA A 1 74 ? -5.629 -3.620 -5.249 1.00 98.81 74 ALA A C 1
ATOM 593 O O . ALA A 1 74 ? -4.683 -4.232 -4.758 1.00 98.81 74 ALA A O 1
ATOM 594 N N . PHE A 1 75 ? -6.902 -3.906 -4.960 1.00 98.75 75 PHE A N 1
ATOM 595 C CA . PHE A 1 75 ? -7.331 -4.957 -4.036 1.00 98.75 75 PHE A CA 1
ATOM 596 C C . PHE A 1 75 ? -6.751 -6.325 -4.415 1.00 98.75 75 PHE A C 1
ATOM 598 O O . PHE A 1 75 ? -6.190 -7.022 -3.567 1.00 98.75 75 PHE A O 1
ATOM 605 N N . LYS A 1 76 ? -6.850 -6.706 -5.695 1.00 98.69 76 LYS A N 1
ATOM 606 C CA . LYS A 1 76 ? -6.317 -7.981 -6.191 1.00 98.69 76 LYS A CA 1
ATOM 607 C C . LYS A 1 76 ? -4.804 -8.080 -5.982 1.00 98.69 76 LYS A C 1
ATOM 609 O O . LYS A 1 76 ? -4.328 -9.086 -5.465 1.00 98.69 76 LYS A O 1
ATOM 614 N N . GLU A 1 77 ? -4.063 -7.041 -6.360 1.00 98.75 77 GLU A N 1
ATOM 615 C CA . GLU A 1 77 ? -2.601 -7.046 -6.261 1.00 98.75 77 GLU A CA 1
ATOM 616 C C . GLU A 1 77 ? -2.115 -7.043 -4.802 1.00 98.75 77 GLU A C 1
ATOM 618 O O . GLU A 1 77 ? -1.166 -7.751 -4.469 1.00 98.75 77 GLU A O 1
ATOM 623 N N . PHE A 1 78 ? -2.784 -6.318 -3.898 1.00 98.69 78 PHE A N 1
ATOM 624 C CA . PHE A 1 78 ? -2.433 -6.361 -2.474 1.00 98.69 78 PHE A CA 1
ATOM 625 C C . PHE A 1 78 ? -2.705 -7.725 -1.840 1.00 98.69 78 PHE A C 1
ATOM 627 O O . PHE A 1 78 ? -1.862 -8.206 -1.085 1.00 98.69 78 PHE A O 1
ATOM 634 N N . ASN A 1 79 ? -3.825 -8.375 -2.170 1.00 98.56 79 ASN A N 1
ATOM 635 C CA . ASN A 1 79 ? -4.096 -9.734 -1.693 1.00 98.56 79 ASN A CA 1
ATOM 636 C C . ASN A 1 79 ? -3.032 -10.730 -2.166 1.00 98.56 79 ASN A C 1
ATOM 638 O O . ASN A 1 79 ? -2.592 -11.576 -1.388 1.00 98.56 79 ASN A O 1
ATOM 642 N N . GLU A 1 80 ? -2.566 -10.598 -3.407 1.00 98.62 80 GLU A N 1
ATOM 643 C CA . GLU A 1 80 ? -1.494 -11.448 -3.917 1.00 98.62 80 GLU A CA 1
ATOM 644 C C . GLU A 1 80 ? -0.159 -11.178 -3.205 1.00 98.62 80 GLU A C 1
ATOM 646 O O . GLU A 1 80 ? 0.518 -12.119 -2.791 1.00 98.62 80 GLU A O 1
ATOM 651 N N . ALA A 1 81 ? 0.184 -9.911 -2.946 1.00 98.38 81 ALA A N 1
ATOM 652 C CA . ALA A 1 81 ? 1.367 -9.563 -2.155 1.00 98.38 81 ALA A CA 1
ATOM 653 C C . ALA A 1 81 ? 1.311 -10.141 -0.724 1.00 98.38 81 ALA A C 1
ATOM 655 O O . ALA A 1 81 ? 2.309 -10.674 -0.236 1.00 98.38 81 ALA A O 1
ATOM 656 N N . ILE A 1 82 ? 0.142 -10.097 -0.071 1.00 98.44 82 ILE A N 1
ATOM 657 C CA . ILE A 1 82 ? -0.092 -10.693 1.259 1.00 98.44 82 ILE A CA 1
ATOM 658 C C . ILE A 1 82 ? 0.080 -12.217 1.219 1.00 98.44 82 ILE A C 1
ATOM 660 O O . ILE A 1 82 ? 0.680 -12.790 2.130 1.00 98.44 82 ILE A O 1
ATOM 664 N N . ARG A 1 83 ? -0.433 -12.872 0.170 1.00 98.38 83 ARG A N 1
ATOM 665 C CA . ARG A 1 83 ? -0.323 -14.325 -0.025 1.00 98.38 83 ARG A CA 1
ATOM 666 C C . ARG A 1 83 ? 1.128 -14.767 -0.227 1.00 98.38 83 ARG A C 1
ATOM 668 O O . ARG A 1 83 ? 1.512 -15.825 0.268 1.00 98.38 83 ARG A O 1
ATOM 675 N N . LEU A 1 84 ? 1.907 -13.983 -0.971 1.00 98.19 84 LEU A N 1
ATOM 676 C CA . LEU A 1 84 ? 3.297 -14.286 -1.321 1.00 98.19 84 LEU A CA 1
ATOM 677 C C . LEU A 1 84 ? 4.277 -14.019 -0.167 1.00 98.19 84 LEU A C 1
ATOM 679 O O . LEU A 1 84 ? 5.213 -14.794 0.016 1.00 98.19 84 LEU A O 1
ATOM 683 N N . GLU A 1 85 ? 4.067 -12.963 0.626 1.00 96.38 85 GLU A N 1
ATOM 684 C CA . GLU A 1 85 ? 4.929 -12.610 1.766 1.00 96.38 85 GLU A CA 1
ATOM 685 C C . GLU A 1 85 ? 4.124 -12.422 3.069 1.00 96.38 85 GLU A C 1
ATOM 687 O O . GLU A 1 85 ? 3.947 -11.296 3.550 1.00 96.38 85 GLU A O 1
ATOM 692 N N . PRO A 1 86 ? 3.672 -13.520 3.706 1.00 93.06 86 PRO A N 1
ATOM 693 C CA . PRO A 1 86 ? 2.878 -13.448 4.933 1.00 93.06 86 PRO A CA 1
ATOM 694 C C . PRO A 1 86 ? 3.639 -12.842 6.124 1.00 93.06 86 PRO A C 1
ATOM 696 O O . PRO A 1 86 ? 3.007 -12.282 7.016 1.00 93.06 86 PRO A O 1
ATOM 699 N N . GLU A 1 87 ? 4.973 -12.907 6.129 1.00 89.06 87 GLU A N 1
ATOM 700 C CA . GLU A 1 87 ? 5.834 -12.348 7.186 1.00 89.06 87 GLU A CA 1
ATOM 701 C C . GLU A 1 87 ? 5.946 -10.815 7.125 1.00 89.06 87 GLU A C 1
ATOM 703 O O . GLU A 1 87 ? 6.220 -10.164 8.128 1.00 89.06 87 GLU A O 1
ATOM 708 N N . LYS A 1 88 ? 5.717 -10.210 5.950 1.00 86.12 88 LYS A N 1
ATOM 709 C CA . LYS A 1 88 ? 5.827 -8.753 5.725 1.00 86.12 88 LYS A CA 1
ATOM 710 C C . LYS A 1 88 ? 4.486 -8.115 5.359 1.00 86.12 88 LYS A C 1
ATOM 712 O O . LYS A 1 88 ? 4.424 -7.022 4.797 1.00 86.12 88 LYS A O 1
ATOM 717 N N . LYS A 1 89 ? 3.388 -8.793 5.702 1.00 94.44 89 LYS A N 1
ATOM 718 C CA . LYS A 1 89 ? 2.035 -8.422 5.280 1.00 94.44 89 LYS A CA 1
ATOM 719 C C . LYS A 1 89 ? 1.467 -7.173 5.949 1.00 94.44 89 LYS A C 1
ATOM 721 O O . LYS A 1 89 ? 0.492 -6.648 5.429 1.00 94.44 89 LYS A O 1
ATOM 726 N N . SER A 1 90 ? 2.025 -6.679 7.060 1.00 96.38 90 SER A N 1
ATOM 727 C CA . SER A 1 90 ? 1.454 -5.538 7.804 1.00 96.38 90 SER A CA 1
ATOM 728 C C . SER A 1 90 ? 1.280 -4.295 6.921 1.00 96.38 90 SER A C 1
ATOM 730 O O . SER A 1 90 ? 0.204 -3.697 6.896 1.00 96.38 90 SER A O 1
ATOM 732 N N . ALA A 1 91 ? 2.290 -3.955 6.114 1.00 96.50 91 ALA A N 1
ATOM 733 C CA . ALA A 1 91 ? 2.224 -2.841 5.169 1.00 96.50 91 ALA A CA 1
ATOM 734 C C . ALA A 1 91 ? 1.220 -3.083 4.025 1.00 96.50 91 ALA A C 1
ATOM 736 O O . ALA A 1 91 ? 0.522 -2.157 3.611 1.00 96.50 91 ALA A O 1
ATOM 737 N N . TYR A 1 92 ? 1.121 -4.317 3.518 1.00 98.25 92 TYR A N 1
ATOM 738 C CA . TYR A 1 92 ? 0.160 -4.659 2.465 1.00 98.25 92 TYR A CA 1
ATOM 739 C C . TYR A 1 92 ? -1.284 -4.668 2.981 1.00 98.25 92 TYR A C 1
ATOM 741 O O . TYR A 1 92 ? -2.155 -4.134 2.305 1.00 98.25 92 TYR A O 1
ATOM 749 N N . LEU A 1 93 ? -1.526 -5.180 4.191 1.00 98.62 93 LEU A N 1
ATOM 750 C CA . LEU A 1 93 ? -2.824 -5.145 4.876 1.00 98.62 93 LEU A CA 1
ATOM 751 C C . LEU A 1 93 ? -3.277 -3.712 5.159 1.00 98.62 93 LEU A C 1
ATOM 753 O O . LEU A 1 93 ? -4.439 -3.380 4.956 1.00 98.62 93 LEU A O 1
ATOM 757 N N . TYR A 1 94 ? -2.356 -2.839 5.571 1.00 98.56 94 TYR A N 1
ATOM 758 C CA . TYR A 1 94 ? -2.658 -1.418 5.720 1.00 98.56 94 TYR A CA 1
ATOM 759 C C . TYR A 1 94 ? -3.091 -0.784 4.392 1.00 98.56 94 TYR A C 1
ATOM 761 O O . TYR A 1 94 ? -4.125 -0.123 4.335 1.00 98.56 94 TYR A O 1
ATOM 769 N N . ASN A 1 95 ? -2.345 -1.016 3.307 1.00 98.44 95 ASN A N 1
ATOM 770 C CA . ASN A 1 95 ? -2.730 -0.485 1.999 1.00 98.44 95 ASN A CA 1
ATOM 771 C C . ASN A 1 95 ? -4.051 -1.089 1.494 1.00 98.44 95 ASN A C 1
ATOM 773 O O . ASN A 1 95 ? -4.850 -0.373 0.895 1.00 98.44 95 ASN A O 1
ATOM 777 N N . LEU A 1 96 ? -4.303 -2.372 1.765 1.00 98.62 96 LEU A N 1
ATOM 778 C CA . LEU A 1 96 ? -5.574 -3.028 1.466 1.00 98.62 96 LEU A CA 1
ATOM 779 C C . LEU A 1 96 ? -6.731 -2.349 2.209 1.00 98.62 96 LEU A C 1
ATOM 781 O O . LEU A 1 96 ? -7.710 -1.981 1.567 1.00 98.62 96 LEU A O 1
ATOM 785 N N . GLY A 1 97 ? -6.577 -2.079 3.509 1.00 98.50 97 GLY A N 1
ATOM 786 C CA . GLY A 1 97 ? -7.586 -1.374 4.302 1.00 98.50 97 GLY A CA 1
ATOM 787 C C . GLY A 1 97 ? -7.872 0.043 3.794 1.00 98.50 97 GLY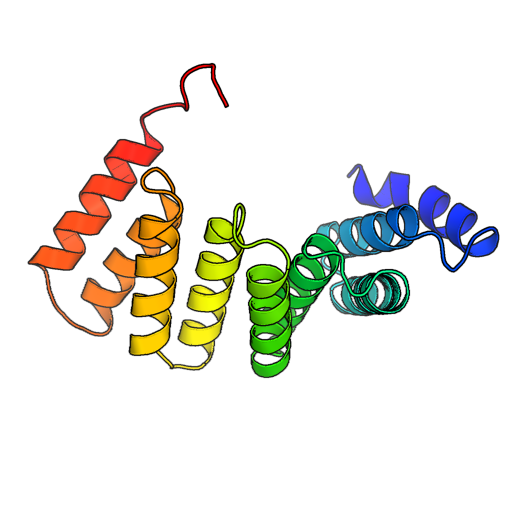 A C 1
ATOM 788 O O . GLY A 1 97 ? -9.022 0.483 3.783 1.00 98.50 97 GLY A O 1
ATOM 789 N N . LEU A 1 98 ? -6.853 0.753 3.292 1.00 98.56 98 LEU A N 1
ATOM 790 C CA . LEU A 1 98 ? -7.063 2.035 2.609 1.00 98.56 98 LEU A CA 1
ATOM 791 C C . LEU A 1 98 ? -7.901 1.861 1.336 1.00 98.56 98 LEU A C 1
ATOM 793 O O . LEU A 1 98 ? -8.854 2.609 1.137 1.00 98.56 98 LEU A O 1
ATOM 797 N N . VAL A 1 99 ? -7.581 0.872 0.496 1.00 98.62 99 VAL A N 1
ATOM 798 C CA . VAL A 1 99 ? -8.337 0.581 -0.735 1.00 98.62 99 VAL A CA 1
ATOM 799 C C . VAL A 1 99 ? -9.785 0.201 -0.421 1.00 98.62 99 VAL A C 1
ATOM 801 O O . VAL A 1 99 ? -10.697 0.739 -1.040 1.00 98.62 99 VAL A O 1
ATOM 804 N N . GLU A 1 100 ? -10.017 -0.674 0.555 1.00 98.50 100 GLU A N 1
ATOM 805 C CA . GLU A 1 100 ? -11.357 -1.076 1.005 1.00 98.50 100 GLU A CA 1
ATOM 806 C C . GLU A 1 100 ? -12.172 0.122 1.492 1.00 98.50 100 GLU A C 1
ATOM 808 O O . GLU A 1 100 ? -13.336 0.276 1.112 1.00 98.50 100 GLU A O 1
ATOM 813 N N . ARG A 1 101 ? -11.547 1.040 2.238 1.00 96.94 101 ARG A N 1
ATOM 814 C CA . ARG A 1 101 ? -12.208 2.276 2.658 1.00 96.94 101 ARG A CA 1
ATOM 815 C C . ARG A 1 101 ? -12.602 3.156 1.471 1.00 96.94 101 ARG A C 1
ATOM 817 O O . ARG A 1 101 ? -13.728 3.646 1.455 1.00 96.94 101 ARG A O 1
ATOM 824 N N . GLU A 1 102 ? -11.723 3.342 0.484 1.00 97.12 102 GLU A N 1
ATOM 825 C CA . GLU A 1 102 ? -12.047 4.105 -0.737 1.00 97.12 102 GLU A CA 1
ATOM 826 C C . GLU A 1 102 ? -13.173 3.442 -1.555 1.00 97.12 102 GLU A C 1
ATOM 828 O O . GLU A 1 102 ? -13.936 4.124 -2.236 1.00 97.12 102 GLU A O 1
ATOM 833 N N . MET A 1 103 ? -13.327 2.118 -1.452 1.00 97.38 103 MET A N 1
ATOM 834 C CA . MET A 1 103 ? -14.455 1.376 -2.030 1.00 97.38 103 MET A CA 1
ATOM 835 C C . MET A 1 103 ? -15.738 1.431 -1.178 1.00 97.38 103 MET A C 1
ATOM 837 O O . MET A 1 103 ? -16.745 0.839 -1.564 1.00 97.38 103 MET A O 1
ATOM 841 N N . GLY A 1 104 ? -15.724 2.100 -0.019 1.00 95.88 104 GLY A N 1
ATOM 842 C CA . GLY A 1 104 ? -16.852 2.154 0.919 1.00 95.88 104 GLY A CA 1
ATOM 843 C C . GLY A 1 104 ? -17.035 0.893 1.777 1.00 95.88 104 GLY A C 1
ATOM 844 O O . GLY A 1 104 ? -18.019 0.787 2.509 1.00 95.88 104 GLY A O 1
ATOM 845 N N . GLN A 1 105 ? -16.092 -0.048 1.731 1.00 97.50 105 GLN A N 1
ATOM 846 C CA . GLN A 1 105 ? -16.099 -1.309 2.482 1.00 97.50 105 GLN A CA 1
ATOM 847 C C . GLN A 1 105 ? -15.499 -1.087 3.875 1.00 97.50 105 GLN A C 1
ATOM 849 O O . GLN A 1 105 ? -14.387 -1.500 4.199 1.00 97.50 105 GLN A O 1
ATOM 854 N N . VAL A 1 106 ? -16.214 -0.314 4.695 1.00 96.94 106 VAL A N 1
ATOM 855 C CA . VAL A 1 106 ? -15.689 0.206 5.969 1.00 96.94 106 VAL A CA 1
ATOM 856 C C . VAL A 1 106 ? -15.412 -0.908 6.985 1.00 96.94 106 VAL A C 1
ATOM 858 O O . VAL A 1 106 ? -14.468 -0.796 7.764 1.00 96.94 106 VAL A O 1
ATOM 861 N N . ASN A 1 107 ? -16.216 -1.975 7.008 1.00 97.44 107 ASN A N 1
ATOM 862 C CA . ASN A 1 107 ? -16.024 -3.074 7.962 1.00 97.44 107 ASN A CA 1
ATOM 863 C C . ASN A 1 107 ? -14.787 -3.903 7.615 1.00 97.44 107 ASN A C 1
ATOM 865 O O . ASN A 1 107 ? -14.016 -4.269 8.499 1.00 97.44 107 ASN A O 1
ATOM 869 N N . GLU A 1 108 ? -14.607 -4.161 6.328 1.00 98.31 108 GLU A N 1
ATOM 870 C CA . GLU A 1 108 ? -13.474 -4.863 5.748 1.00 98.31 108 GLU A CA 1
ATOM 871 C C . GLU A 1 108 ? -12.192 -4.059 5.987 1.00 98.31 108 GLU A C 1
ATOM 873 O O . GLU A 1 108 ? -11.234 -4.599 6.532 1.00 98.31 108 GLU A O 1
ATOM 878 N N . ALA A 1 109 ? -12.234 -2.740 5.761 1.00 98.44 109 ALA A N 1
ATOM 879 C CA . ALA A 1 109 ? -11.120 -1.846 6.061 1.00 98.44 109 ALA A CA 1
ATOM 880 C C . ALA A 1 109 ? -10.691 -1.910 7.537 1.00 98.44 109 ALA A C 1
ATOM 882 O O . ALA A 1 109 ? -9.499 -2.018 7.829 1.00 98.44 109 ALA A O 1
ATOM 883 N N . ILE A 1 110 ? -11.650 -1.880 8.478 1.00 98.44 110 ILE A N 1
ATOM 884 C CA . ILE A 1 110 ? -11.366 -2.055 9.914 1.00 98.44 110 ILE A CA 1
ATOM 885 C C . ILE A 1 110 ? -10.670 -3.398 10.155 1.00 98.44 110 ILE A C 1
ATOM 887 O O . ILE A 1 110 ? -9.628 -3.426 10.809 1.00 98.44 110 ILE A O 1
ATOM 891 N N . ALA A 1 111 ? -11.200 -4.489 9.597 1.00 98.44 111 ALA A N 1
ATOM 892 C CA . ALA A 1 111 ? -10.617 -5.817 9.759 1.00 98.44 111 ALA A CA 1
ATOM 893 C C . ALA A 1 111 ? -9.189 -5.895 9.186 1.00 98.44 111 ALA A C 1
ATOM 895 O O . ALA A 1 111 ? -8.303 -6.457 9.831 1.00 98.44 111 ALA A O 1
ATOM 896 N N . SER A 1 112 ? -8.932 -5.298 8.022 1.00 98.62 112 SER A N 1
ATOM 897 C CA . SER A 1 112 ? -7.597 -5.221 7.417 1.00 98.62 112 SER A CA 1
ATOM 898 C C . SER A 1 112 ? -6.618 -4.421 8.281 1.00 98.62 112 SER A C 1
ATOM 900 O O . SER A 1 112 ? -5.484 -4.859 8.494 1.00 98.62 112 SER A O 1
ATOM 902 N N . PHE A 1 113 ? -7.044 -3.291 8.856 1.00 98.62 113 PHE A N 1
ATOM 903 C CA . PHE A 1 113 ? -6.217 -2.525 9.793 1.00 98.62 113 PHE A CA 1
ATOM 904 C C . PHE A 1 113 ? -5.931 -3.294 11.086 1.00 98.62 113 PHE A C 1
ATOM 906 O O . PHE A 1 113 ? -4.792 -3.304 11.550 1.00 98.62 113 PHE A O 1
ATOM 913 N N . GLU A 1 114 ? -6.922 -3.982 11.650 1.00 98.25 114 GLU A N 1
ATOM 914 C CA . GLU A 1 114 ? -6.739 -4.827 12.836 1.00 98.25 114 GLU A CA 1
ATOM 915 C C . GLU A 1 114 ? -5.785 -5.998 12.554 1.00 98.25 114 GLU A C 1
ATOM 917 O O . GLU A 1 114 ? -4.908 -6.292 13.368 1.00 98.25 114 GLU A O 1
ATOM 922 N N . GLN A 1 115 ? -5.872 -6.617 11.373 1.00 98.06 115 GLN A N 1
ATOM 923 C CA . GLN A 1 115 ? -4.914 -7.638 10.941 1.00 98.06 115 GLN A CA 1
ATOM 924 C C . GLN A 1 115 ? -3.504 -7.066 10.739 1.00 98.06 115 GLN A C 1
ATOM 926 O O . GLN A 1 115 ? -2.525 -7.735 11.080 1.00 98.06 115 GLN A O 1
ATOM 931 N N . ALA A 1 116 ? -3.373 -5.840 10.218 1.00 98.00 116 ALA A N 1
ATOM 932 C CA . ALA A 1 116 ? -2.079 -5.168 10.097 1.00 98.00 116 ALA A CA 1
ATOM 933 C C . ALA A 1 116 ? -1.429 -4.960 11.475 1.00 98.00 116 ALA A C 1
ATOM 935 O O . ALA A 1 116 ? -0.242 -5.243 11.631 1.00 98.00 116 ALA A O 1
ATOM 936 N N . LEU A 1 117 ? -2.216 -4.552 12.478 1.00 97.31 117 LEU A N 1
ATOM 937 C CA . LEU A 1 117 ? -1.773 -4.397 13.870 1.00 97.31 117 LEU A CA 1
ATOM 938 C C . LEU A 1 117 ? -1.476 -5.733 14.560 1.00 97.31 117 LEU A C 1
ATOM 940 O O . LEU A 1 117 ? -0.593 -5.811 15.415 1.00 97.31 117 LEU A O 1
ATOM 944 N N . ALA A 1 118 ? -2.190 -6.800 14.196 1.00 96.94 118 ALA A N 1
ATOM 945 C CA . ALA A 1 118 ? -1.889 -8.144 14.676 1.00 96.94 118 ALA A CA 1
ATOM 946 C C . ALA A 1 118 ? -0.544 -8.656 14.131 1.00 96.94 118 ALA A C 1
ATOM 948 O O . ALA A 1 118 ? 0.169 -9.358 14.848 1.00 96.94 118 ALA A O 1
ATOM 949 N N . ALA A 1 119 ? -0.198 -8.293 12.889 1.00 95.38 119 ALA A N 1
ATOM 950 C CA . ALA A 1 119 ? 1.079 -8.629 12.261 1.00 95.38 119 ALA A CA 1
ATOM 951 C C . ALA A 1 119 ? 2.240 -7.753 12.767 1.00 95.38 119 ALA A C 1
ATOM 953 O O . ALA A 1 119 ? 3.334 -8.263 12.987 1.00 95.38 119 ALA A O 1
ATOM 954 N N . ASP A 1 120 ? 2.005 -6.458 12.986 1.00 95.69 120 ASP A N 1
ATOM 955 C CA . ASP A 1 120 ? 2.972 -5.536 13.583 1.00 95.69 120 ASP A CA 1
ATOM 956 C C . ASP A 1 120 ? 2.280 -4.570 14.554 1.00 95.69 120 ASP A C 1
ATOM 958 O O . ASP A 1 120 ? 1.674 -3.5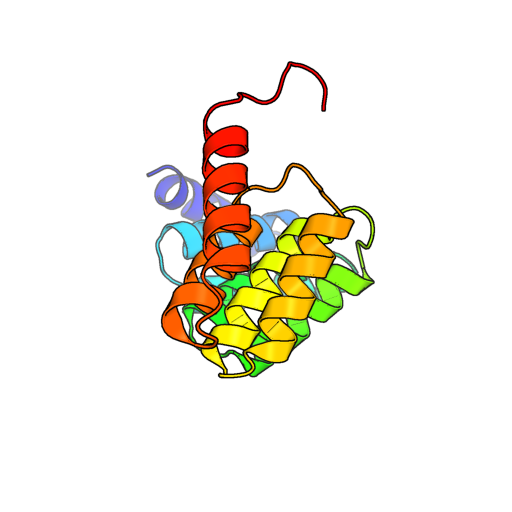69 14.166 1.00 95.69 120 ASP A O 1
ATOM 962 N N . ARG A 1 121 ? 2.430 -4.851 15.852 1.00 93.19 121 ARG A N 1
ATOM 963 C CA . ARG A 1 121 ? 1.826 -4.061 16.937 1.00 93.19 121 ARG A CA 1
ATOM 964 C C . ARG A 1 121 ? 2.416 -2.660 17.080 1.00 93.19 121 ARG A C 1
ATOM 966 O O . ARG A 1 121 ? 1.836 -1.839 17.786 1.00 93.19 121 ARG A O 1
ATOM 973 N N . ARG A 1 122 ? 3.580 -2.390 16.481 1.00 93.81 122 ARG A N 1
ATOM 974 C CA . ARG A 1 122 ? 4.221 -1.067 16.511 1.00 93.81 122 ARG A CA 1
ATOM 975 C C . ARG A 1 122 ? 3.893 -0.246 15.269 1.00 93.81 122 ARG A C 1
ATOM 977 O O . ARG A 1 122 ? 4.344 0.897 15.171 1.00 93.81 122 ARG A O 1
ATOM 984 N N . PHE A 1 123 ? 3.091 -0.780 14.347 1.00 94.50 123 PHE A N 1
ATOM 985 C CA . PHE A 1 123 ? 2.704 -0.044 13.161 1.00 94.50 123 PHE A CA 1
ATOM 986 C C . PHE A 1 123 ? 1.687 1.046 13.514 1.00 94.50 123 PHE A C 1
ATOM 988 O O . PHE A 1 123 ? 0.507 0.792 13.741 1.00 94.50 123 PHE A O 1
ATOM 995 N N . ALA A 1 124 ? 2.150 2.293 13.562 1.00 95.88 124 ALA A N 1
ATOM 996 C CA . ALA A 1 124 ? 1.334 3.413 14.018 1.00 95.88 124 ALA A CA 1
ATOM 997 C C . ALA A 1 124 ? 0.182 3.760 13.052 1.00 95.88 124 ALA A C 1
ATOM 999 O O . ALA A 1 124 ? -0.913 4.101 13.495 1.00 95.88 124 ALA A O 1
ATOM 1000 N N . LEU A 1 125 ? 0.396 3.680 11.732 1.00 96.81 125 LEU A N 1
ATOM 1001 C CA . LEU A 1 125 ? -0.554 4.212 10.742 1.00 96.81 125 LEU A CA 1
ATOM 1002 C C . LEU A 1 125 ? -1.964 3.592 10.811 1.00 96.81 125 LEU A C 1
ATOM 1004 O O . LEU A 1 125 ? -2.920 4.369 10.816 1.00 96.81 125 LEU A O 1
ATOM 1008 N N . PRO A 1 126 ? -2.152 2.263 10.946 1.00 98.06 126 PRO A N 1
ATOM 1009 C CA . PRO A 1 126 ? -3.488 1.694 11.123 1.00 98.06 126 PRO A CA 1
ATOM 1010 C C . PRO A 1 126 ? -4.267 2.282 12.315 1.00 98.06 126 PRO A C 1
ATOM 1012 O O . PRO A 1 126 ? -5.477 2.462 12.213 1.00 98.06 126 PRO A O 1
ATOM 1015 N N . HIS A 1 127 ? -3.604 2.652 13.423 1.0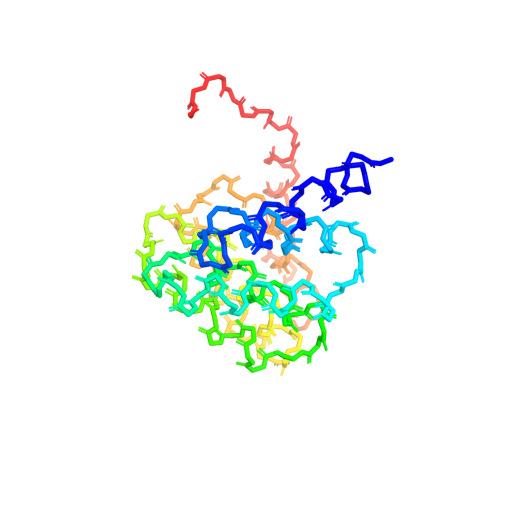0 98.19 127 HIS A N 1
ATOM 1016 C CA . HIS A 1 127 ? -4.279 3.314 14.550 1.00 98.19 127 HIS A CA 1
ATOM 1017 C C . HIS A 1 127 ? -4.854 4.680 14.153 1.00 98.19 127 HIS A C 1
ATOM 1019 O O . HIS A 1 127 ? -5.977 5.007 14.532 1.00 98.19 127 HIS A O 1
ATOM 1025 N N . LYS A 1 128 ? -4.125 5.469 13.356 1.00 97.50 128 LYS A N 1
ATOM 1026 C CA . LYS A 1 128 ? -4.640 6.743 12.839 1.00 97.50 128 LYS A CA 1
ATOM 1027 C C . LYS A 1 128 ? -5.902 6.524 11.999 1.00 97.50 128 LYS A C 1
ATOM 1029 O O . LYS A 1 128 ? -6.892 7.226 12.195 1.00 97.50 128 LYS A O 1
ATOM 1034 N N . GLU A 1 129 ? -5.880 5.543 11.099 1.00 97.94 129 GLU A N 1
ATOM 1035 C CA . GLU A 1 129 ? -7.017 5.245 10.220 1.00 97.94 129 GLU A CA 1
ATOM 1036 C C . GLU A 1 129 ? -8.238 4.738 11.003 1.00 97.94 129 GLU A C 1
ATOM 1038 O O . GLU A 1 129 ? -9.349 5.232 10.799 1.00 97.94 129 GLU A O 1
ATOM 1043 N N . LEU A 1 130 ? -8.036 3.835 11.968 1.00 98.06 130 LEU A N 1
ATOM 1044 C CA . LEU A 1 130 ? -9.098 3.337 12.849 1.00 98.06 130 LEU A CA 1
ATOM 1045 C C . LEU A 1 130 ? -9.709 4.454 13.703 1.00 98.06 130 LEU A C 1
ATOM 1047 O O . LEU A 1 130 ? -10.931 4.534 13.815 1.00 98.06 130 LEU A O 1
ATOM 1051 N N . ALA A 1 131 ? -8.889 5.350 14.262 1.00 97.50 131 ALA A N 1
ATOM 1052 C CA . ALA A 1 131 ? -9.385 6.493 15.027 1.00 97.50 131 ALA A CA 1
ATOM 1053 C C . ALA A 1 131 ? -10.296 7.399 14.182 1.00 97.50 131 ALA A C 1
ATOM 1055 O O . ALA A 1 131 ? -11.364 7.798 14.646 1.00 97.50 131 ALA A O 1
ATOM 1056 N N . MET A 1 132 ? -9.911 7.682 12.930 1.00 96.19 132 MET A N 1
ATOM 1057 C CA . MET A 1 132 ? -10.736 8.472 12.008 1.00 96.19 132 MET A CA 1
ATOM 1058 C C . MET A 1 132 ? -12.053 7.763 11.669 1.00 96.19 132 MET A C 1
ATOM 1060 O O . MET A 1 132 ? -13.111 8.392 11.714 1.00 96.19 132 MET A O 1
ATOM 1064 N N . ILE A 1 133 ? -12.015 6.455 11.395 1.00 96.50 133 ILE A N 1
ATOM 1065 C CA . ILE A 1 133 ? -13.216 5.666 11.074 1.00 96.50 133 ILE A CA 1
ATOM 1066 C C . ILE A 1 133 ? -14.194 5.629 12.258 1.00 96.50 133 ILE A C 1
ATOM 1068 O O . ILE A 1 133 ? -15.384 5.894 12.070 1.00 96.50 133 ILE A O 1
ATOM 1072 N N . TYR A 1 134 ? -13.710 5.350 13.472 1.00 96.81 134 TYR A N 1
ATOM 1073 C CA . TYR A 1 134 ? -14.545 5.315 14.680 1.00 96.81 134 TYR A CA 1
ATOM 1074 C C . TYR A 1 134 ? -15.059 6.698 15.101 1.00 96.81 134 TYR A C 1
ATOM 1076 O O . TYR A 1 134 ? -16.037 6.798 15.834 1.00 96.81 134 TYR A O 1
ATOM 1084 N N . LEU A 1 135 ? -14.445 7.784 14.633 1.00 94.69 135 LEU A N 1
ATOM 1085 C CA . LEU A 1 135 ? -14.972 9.124 14.871 1.00 94.69 135 LEU A CA 1
ATOM 1086 C C . LEU A 1 135 ? -16.058 9.507 13.854 1.00 94.69 135 LEU A C 1
ATOM 1088 O O . LEU A 1 135 ? -17.055 10.119 14.227 1.00 94.69 135 LEU A O 1
ATOM 1092 N N . GLN A 1 136 ? -15.858 9.169 12.577 1.00 91.31 136 GLN A N 1
ATOM 1093 C CA . GLN A 1 136 ? -16.672 9.691 11.472 1.00 91.31 136 GLN A CA 1
ATOM 1094 C C . GLN A 1 136 ? -17.788 8.745 11.022 1.00 91.31 136 GLN A C 1
ATOM 1096 O O . GLN A 1 136 ? -18.902 9.190 10.762 1.00 91.31 136 GLN A O 1
ATOM 1101 N N . LEU A 1 137 ? -17.489 7.451 10.888 1.00 86.44 137 LEU A N 1
ATOM 1102 C CA . LEU A 1 137 ? -18.357 6.486 10.199 1.00 86.44 137 LEU A CA 1
ATOM 1103 C C . LEU A 1 137 ? -19.046 5.516 11.162 1.00 86.44 137 LEU A C 1
ATOM 1105 O O . LEU A 1 137 ? -20.126 5.010 10.866 1.00 86.44 137 LEU A O 1
ATOM 1109 N N . LYS A 1 138 ? -18.437 5.269 12.325 1.00 82.12 138 LYS A N 1
ATOM 1110 C CA . LYS A 1 138 ? -19.024 4.491 13.420 1.00 82.12 138 LYS A CA 1
ATOM 1111 C C . LYS A 1 138 ? -18.745 5.178 14.751 1.00 82.12 138 LYS A C 1
ATOM 1113 O O . LYS A 1 138 ? -17.817 4.732 15.418 1.00 82.12 138 LYS A O 1
ATOM 1118 N N . PRO A 1 139 ? -19.500 6.236 15.110 1.00 86.12 139 PRO A N 1
ATOM 1119 C CA . PRO A 1 139 ? -19.234 7.043 16.297 1.00 86.12 139 PRO A CA 1
ATOM 1120 C C . PRO A 1 139 ? -19.084 6.186 17.563 1.00 86.12 139 PRO A C 1
ATOM 1122 O O . PRO A 1 139 ? -20.060 5.794 18.196 1.00 86.12 139 PRO A O 1
ATOM 1125 N N . ASP A 1 140 ? -17.836 5.894 17.913 1.00 94.00 140 ASP A N 1
ATOM 1126 C CA . ASP A 1 140 ? -17.398 5.146 19.087 1.00 94.00 140 ASP A CA 1
ATOM 1127 C C . ASP A 1 140 ? -16.215 5.921 19.662 1.00 94.00 140 ASP A C 1
ATOM 1129 O O . ASP A 1 140 ? -15.053 5.733 19.288 1.00 94.00 140 ASP A O 1
ATOM 1133 N N . GLN A 1 141 ? -16.535 6.866 20.548 1.00 93.25 141 GLN A N 1
ATOM 1134 C CA . GLN A 1 141 ? -15.540 7.757 21.141 1.00 93.25 141 GLN A CA 1
ATOM 1135 C C . GLN A 1 141 ? -14.480 6.977 21.919 1.00 93.25 141 GLN A C 1
ATOM 1137 O O . GLN A 1 141 ? -13.313 7.357 21.909 1.00 93.25 141 GLN A O 1
ATOM 1142 N N . THR A 1 142 ? -14.856 5.866 22.553 1.00 96.56 142 THR A N 1
ATOM 1143 C CA . THR A 1 142 ? -13.928 5.052 23.337 1.00 96.56 142 THR A CA 1
ATOM 1144 C C . THR A 1 142 ? -12.862 4.428 22.443 1.00 96.56 142 THR A C 1
ATOM 1146 O O . THR A 1 142 ? -11.667 4.589 22.715 1.00 96.56 142 THR A O 1
ATOM 1149 N N . ARG A 1 143 ? -13.260 3.766 21.349 1.00 96.25 143 ARG A N 1
ATOM 1150 C CA . ARG A 1 143 ? -12.299 3.191 20.393 1.00 96.25 143 ARG A CA 1
ATOM 1151 C C . ARG A 1 143 ? -11.506 4.272 19.671 1.00 96.25 143 ARG A C 1
ATOM 1153 O O . ARG A 1 143 ? -10.290 4.135 19.534 1.00 96.25 143 ARG A O 1
ATOM 1160 N N . ALA A 1 144 ? -12.159 5.361 19.265 1.00 96.81 144 ALA A N 1
ATOM 1161 C CA . ALA A 1 144 ? -11.488 6.474 18.603 1.00 96.81 144 ALA A CA 1
ATOM 1162 C C . ALA A 1 144 ? -10.377 7.071 19.486 1.00 96.81 144 ALA A C 1
ATOM 1164 O O . ALA A 1 144 ? -9.230 7.172 19.045 1.00 96.81 144 ALA A O 1
ATOM 1165 N N . SER A 1 145 ? -10.676 7.390 20.751 1.00 96.69 145 SER A N 1
ATOM 1166 C CA . SER A 1 145 ? -9.691 7.913 21.705 1.00 96.69 145 SER A CA 1
ATOM 1167 C C . SER A 1 145 ? -8.584 6.907 22.018 1.00 96.69 145 SER A C 1
ATOM 1169 O O . SER A 1 145 ? -7.423 7.303 22.125 1.00 96.69 145 SER A O 1
ATOM 1171 N N . HIS A 1 146 ? -8.908 5.612 22.121 1.00 96.94 146 HIS A N 1
ATOM 1172 C CA . HIS A 1 146 ? -7.903 4.566 22.304 1.00 96.94 146 HIS A CA 1
ATOM 1173 C C . HIS A 1 146 ? -6.886 4.559 21.155 1.00 96.94 146 HIS A C 1
ATOM 1175 O O . HIS A 1 146 ? -5.685 4.694 21.401 1.00 96.94 146 HIS A O 1
ATOM 1181 N N . HIS A 1 147 ? -7.351 4.446 19.907 1.00 97.81 147 HIS A N 1
ATOM 1182 C CA . HIS A 1 147 ? -6.455 4.386 18.754 1.00 97.81 147 HIS A CA 1
ATOM 1183 C C . HIS A 1 147 ? -5.690 5.703 18.545 1.00 97.81 147 HIS A C 1
ATOM 1185 O O . HIS A 1 147 ? -4.495 5.660 18.259 1.00 97.81 147 HIS A O 1
ATOM 1191 N N . ALA A 1 148 ? -6.323 6.861 18.760 1.00 97.12 148 ALA A N 1
ATOM 1192 C CA . ALA A 1 148 ? -5.654 8.159 18.656 1.00 97.12 148 ALA A CA 1
ATOM 1193 C C . ALA A 1 148 ? -4.488 8.293 19.651 1.00 97.12 148 ALA A C 1
ATOM 1195 O O . ALA A 1 148 ? -3.402 8.739 19.275 1.00 97.12 148 ALA A O 1
ATOM 1196 N N . ARG A 1 149 ? -4.688 7.850 20.900 1.00 97.19 149 ARG A N 1
ATOM 1197 C CA . ARG A 1 149 ? -3.641 7.860 21.929 1.00 97.19 149 ARG A CA 1
ATOM 1198 C C . ARG A 1 149 ? -2.468 6.954 21.550 1.00 97.19 149 ARG A C 1
ATOM 1200 O O . ARG A 1 149 ? -1.326 7.399 21.585 1.00 97.19 149 ARG A O 1
ATOM 1207 N N . VAL A 1 150 ? -2.744 5.714 21.139 1.00 96.88 150 VAL A N 1
ATOM 1208 C CA . VAL A 1 150 ? -1.685 4.759 20.760 1.00 96.88 150 VAL A CA 1
ATOM 1209 C C . VAL A 1 150 ? -0.902 5.252 19.538 1.00 96.88 150 VAL A C 1
ATOM 1211 O O . VAL A 1 150 ? 0.322 5.152 19.513 1.00 96.88 150 VAL A O 1
ATOM 1214 N N . PHE A 1 151 ? -1.574 5.850 18.547 1.00 96.56 151 PHE A N 1
ATOM 1215 C CA . PHE A 1 151 ? -0.896 6.475 17.408 1.00 96.56 151 PHE A CA 1
ATOM 1216 C C . PHE A 1 151 ? 0.095 7.561 17.855 1.00 96.56 151 PHE A C 1
ATOM 1218 O O . PHE A 1 151 ? 1.224 7.600 17.361 1.00 96.56 151 PHE A O 1
ATOM 1225 N N . GLN A 1 152 ? -0.303 8.419 18.801 1.00 95.69 152 GLN A N 1
ATOM 1226 C CA . GLN A 1 152 ? 0.559 9.470 19.343 1.00 95.69 152 GLN A CA 1
ATOM 1227 C C . GLN A 1 152 ? 1.774 8.891 20.084 1.00 95.69 152 GLN A C 1
ATOM 1229 O O . GLN A 1 152 ? 2.896 9.323 19.826 1.00 95.69 152 GLN A O 1
ATOM 1234 N N . GLU A 1 153 ? 1.566 7.892 20.945 1.00 95.06 153 GLU A N 1
ATOM 1235 C CA . GLU A 1 153 ? 2.636 7.209 21.689 1.00 95.06 153 GLU A CA 1
ATOM 1236 C C . GLU A 1 153 ? 3.666 6.571 20.736 1.00 95.06 153 GLU A C 1
ATOM 1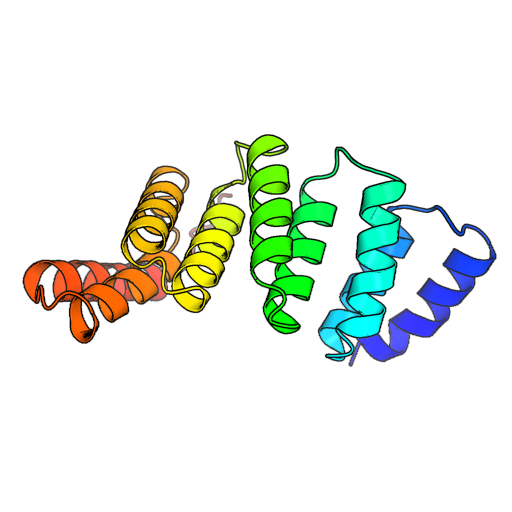238 O O . GLU A 1 153 ? 4.874 6.800 20.855 1.00 95.06 153 GLU A O 1
ATOM 1243 N N . LEU A 1 154 ? 3.196 5.826 19.730 1.00 93.56 154 LEU A N 1
ATOM 1244 C CA . LEU A 1 154 ? 4.068 5.178 18.746 1.00 93.56 154 LEU A CA 1
ATOM 1245 C C . LEU A 1 154 ? 4.795 6.184 17.841 1.00 93.56 154 LEU A C 1
ATOM 1247 O O . LEU A 1 154 ? 5.930 5.930 17.450 1.00 93.56 154 LEU A O 1
ATOM 1251 N N . SER A 1 155 ? 4.183 7.333 17.539 1.00 88.81 155 SER A N 1
ATOM 1252 C CA . SER A 1 155 ? 4.800 8.376 16.700 1.00 88.81 155 SER A CA 1
ATOM 1253 C C . SER A 1 155 ? 5.906 9.158 17.416 1.00 88.81 155 SER A C 1
ATOM 1255 O O . SER A 1 155 ? 6.764 9.746 16.762 1.00 88.81 155 SER A O 1
ATOM 1257 N N . GLN A 1 156 ? 5.887 9.189 18.750 1.00 84.38 156 GLN A N 1
ATOM 1258 C CA . GLN A 1 156 ? 6.874 9.899 19.572 1.00 84.38 156 GLN A CA 1
ATOM 1259 C C . GLN A 1 156 ? 8.053 9.017 19.996 1.00 84.38 156 GLN A C 1
ATOM 1261 O O . GLN A 1 156 ? 9.071 9.533 20.454 1.00 84.38 156 GLN A O 1
ATOM 1266 N N . THR A 1 157 ? 7.934 7.698 19.843 1.00 74.56 157 THR A N 1
ATOM 1267 C CA . THR A 1 157 ? 8.964 6.752 20.270 1.00 74.56 157 THR A CA 1
ATOM 1268 C C . THR A 1 157 ? 9.795 6.326 19.056 1.00 74.56 157 THR A C 1
ATOM 1270 O O . THR A 1 157 ? 9.321 5.492 18.281 1.00 74.56 157 THR A O 1
ATOM 1273 N N . PRO A 1 158 ? 11.021 6.850 18.838 1.00 55.78 158 PRO A N 1
ATOM 1274 C CA . PRO A 1 158 ? 11.865 6.354 17.757 1.00 55.78 158 PRO A CA 1
ATOM 1275 C C . PRO A 1 158 ? 12.101 4.851 17.945 1.00 55.78 158 PRO A C 1
ATOM 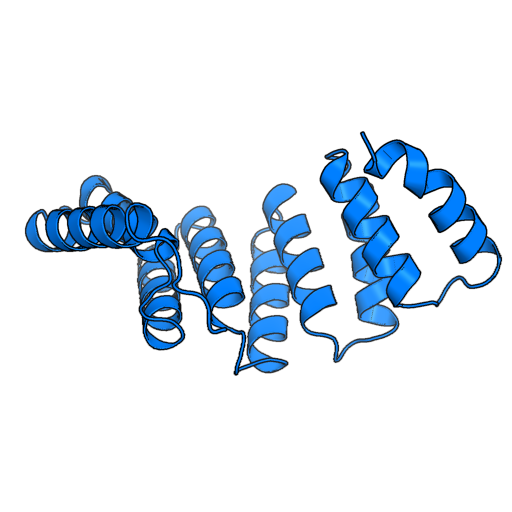1277 O O . PRO A 1 158 ? 12.282 4.369 19.068 1.00 55.78 158 PRO A O 1
ATOM 1280 N N . ALA A 1 159 ? 12.057 4.089 16.850 1.00 55.53 159 ALA A N 1
ATOM 1281 C CA . ALA A 1 159 ? 12.448 2.688 16.876 1.00 55.53 159 ALA A CA 1
ATOM 1282 C C . ALA A 1 159 ? 13.865 2.601 17.467 1.00 55.53 159 ALA A C 1
ATOM 1284 O O . ALA A 1 159 ? 14.804 3.169 16.915 1.00 55.53 159 ALA A O 1
ATOM 1285 N N . GLY A 1 160 ? 14.006 1.962 18.632 1.00 44.97 160 GLY A N 1
ATOM 1286 C CA . GLY A 1 160 ? 15.319 1.684 19.204 1.00 44.97 160 GLY A CA 1
ATOM 1287 C C . GLY A 1 160 ? 16.172 0.893 18.202 1.00 44.97 160 GLY A C 1
ATOM 1288 O O . GLY A 1 160 ? 15.608 0.181 17.368 1.00 44.97 160 GLY A O 1
ATOM 1289 N N . PRO A 1 161 ? 17.508 1.014 18.252 1.00 36.19 161 PRO A N 1
ATOM 1290 C CA . PRO A 1 161 ? 18.389 0.342 17.305 1.00 36.19 161 PRO A CA 1
ATOM 1291 C C . PRO A 1 161 ? 18.248 -1.179 17.469 1.00 36.19 161 PRO A C 1
ATOM 1293 O O . PRO A 1 161 ? 18.695 -1.735 18.469 1.00 36.19 161 PRO A O 1
ATOM 1296 N N . GLY A 1 162 ? 17.588 -1.840 16.514 1.00 47.72 162 GLY A N 1
ATOM 1297 C CA . GLY A 1 162 ? 17.389 -3.290 16.538 1.00 47.72 162 GLY A CA 1
ATOM 1298 C C . GLY A 1 162 ? 16.153 -3.774 15.779 1.00 47.72 162 GLY A C 1
ATOM 1299 O O . GLY A 1 162 ? 15.255 -4.346 16.395 1.00 47.72 162 GLY A O 1
ATOM 1300 N N . GLN A 1 163 ? 16.116 -3.554 14.464 1.00 36.19 163 GLN A N 1
ATOM 1301 C CA . GLN A 1 163 ? 15.390 -4.387 13.497 1.00 36.19 163 GLN A CA 1
ATOM 1302 C C . GLN A 1 163 ? 16.262 -4.566 12.259 1.00 36.19 163 GLN A C 1
ATOM 1304 O O . GLN A 1 163 ? 16.909 -3.567 11.868 1.00 36.19 163 GLN A O 1
#

Radius of gyration: 17.69 Å; chains: 1; bounding box: 39×30×48 Å

pLDDT: mean 94.27, std 10.71, range [36.19, 98.88]

Sequence (163 aa):
DNYGEALPHLLT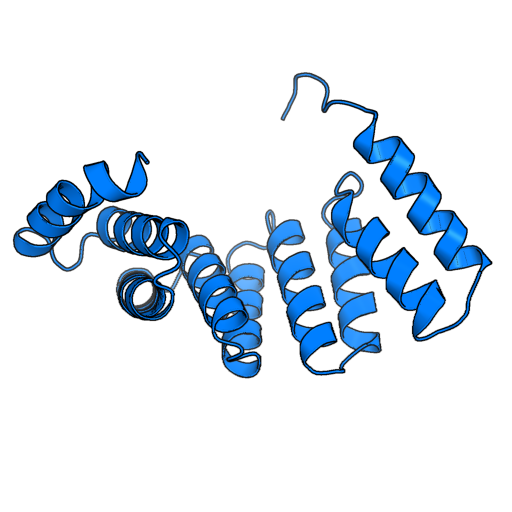MLEKFPYHYITLLNTGTAYSGLHDYQKAQQYFAKAVQVAPIAAAAHGQLGKTYWQLKEYPKAFKEFNEAIRLEPEKKSAYLYNLGLVEREMGQVNEAIASFEQALAADRRFALPHKELAMIYLQLKPDQTRASHHARVFQELSQTPAGPGQ

Foldseek 3Di:
DVLVVCQVVLVVVCVVVVQPLVSLQSNLVSCVVVVVLVSSLVSLVSSCVSPVLDLSSLQSNLVSCVSVVVLVSSLVSLVSSCVSCVLPNLVSLQSNLVSCVSVVVNVSSLVSLVVSCVSPVLPLVSLVVQLVCCVPVNVDNVSNVVSVVSSVVSVPDPDDPDD